Protein AF-A0A0K2RBE9-F1 (afdb_monomer)

Nearest PDB structures (foldseek):
  2m0o-assembly1_A  TM=8.212E-01  e=2.116E-02  Homo sapiens
  4a4h-assembly1_A  TM=7.450E-01  e=1.368E-01  Homo sapiens
  3pnw-assembly7_U  TM=8.003E-01  e=2.993E-01  Homo sapiens
  3pnw-assembly1_C  TM=7.784E-01  e=3.178E-01  Homo sapiens
  9bcu-assembly1_G  TM=6.528E-01  e=2.653E-01  Thermococcus kodakarensis

Solvent-accessible surface area (backbone atoms only — not comparable to full-atom values): 3958 Å² total; per-residue (Å²): 132,82,78,64,56,62,86,78,64,49,65,69,39,49,27,34,40,33,44,81,97,53,75,74,40,54,26,28,28,68,41,63,48,98,84,55,51,38,38,32,30,39,33,55,92,82,70,46,74,43,80,46,41,65,88,74,65,44,45,68,41,72,57,75,83,126

Secondary structure (DSSP, 8-state):
-----GGG--TT-EEEEE-TTS--EEEEEEEE-TTSSEEEEEETTT--EEEEEGGGT-EEEE----

Foldseek 3Di:
DPLPPLVVADQQFWKWKDAPPDDIFTFGFNDADPVSQWTWTQTPPPPGIDIDGNPNPMGIGGPDPD

Mea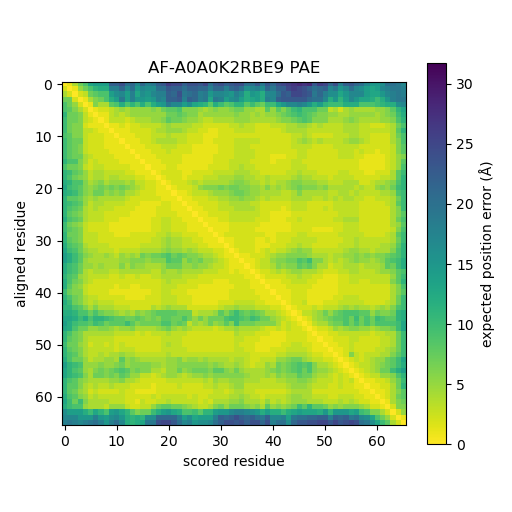n predicted aligned error: 5.2 Å

Radius of gyration: 10.8 Å; Cα contacts (8 Å, |Δi|>4): 121; chains: 1; bounding box: 23×22×28 Å

pLDDT: mean 84.89, std 13.18, range [39.06, 95.88]

Structure (mmCIF, N/CA/C/O backbone):
data_AF-A0A0K2RBE9-F1
#
_entry.id   AF-A0A0K2RBE9-F1
#
loop_
_atom_site.group_PDB
_atom_site.id
_atom_site.type_symbol
_atom_site.label_atom_id
_atom_site.label_alt_id
_atom_site.label_comp_id
_atom_site.label_asym_id
_atom_site.label_entity_id
_atom_site.label_seq_id
_atom_site.pdbx_PDB_ins_code
_atom_site.Cartn_x
_atom_site.Cartn_y
_atom_site.Cartn_z
_atom_site.occupancy
_atom_site.B_iso_or_equiv
_atom_site.auth_seq_id
_atom_site.auth_comp_id
_atom_site.auth_asym_id
_atom_site.auth_atom_id
_atom_site.pdbx_PDB_model_num
ATOM 1 N N . MET A 1 1 ? 11.088 14.636 6.266 1.00 41.19 1 MET A N 1
ATOM 2 C CA . MET A 1 1 ? 10.070 13.683 5.792 1.00 41.19 1 MET A CA 1
ATOM 3 C C . MET A 1 1 ? 10.593 13.181 4.470 1.00 41.19 1 MET A C 1
ATOM 5 O O . MET A 1 1 ? 10.518 13.912 3.492 1.00 41.19 1 MET A O 1
ATOM 9 N N . THR A 1 2 ? 11.315 12.065 4.491 1.00 46.97 2 THR A N 1
ATOM 10 C CA . THR A 1 2 ? 11.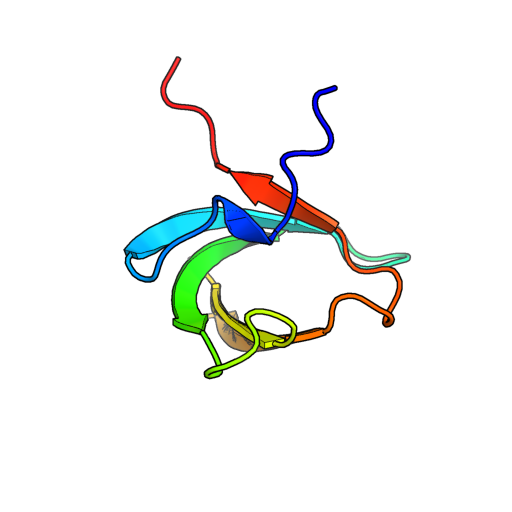808 11.450 3.262 1.00 46.97 2 THR A CA 1
ATOM 11 C C . THR A 1 2 ? 10.582 10.996 2.490 1.00 46.97 2 THR A C 1
ATOM 13 O O . THR A 1 2 ? 9.758 10.237 2.991 1.00 46.97 2 THR A O 1
ATOM 16 N N . TYR A 1 3 ? 10.400 11.596 1.323 1.00 53.00 3 TYR A N 1
ATOM 17 C CA . TYR A 1 3 ? 9.518 11.091 0.292 1.00 53.00 3 TYR A CA 1
ATOM 18 C C . TYR A 1 3 ? 10.218 9.820 -0.191 1.00 53.00 3 TYR A C 1
ATOM 20 O O . TYR A 1 3 ? 11.077 9.900 -1.059 1.00 53.00 3 TYR A O 1
ATOM 28 N N . ASP A 1 4 ? 10.040 8.708 0.529 1.00 57.47 4 ASP A N 1
ATOM 29 C CA . ASP A 1 4 ? 10.619 7.429 0.127 1.00 57.47 4 ASP A CA 1
ATOM 30 C C . ASP A 1 4 ? 10.048 7.131 -1.258 1.00 57.47 4 ASP A C 1
ATOM 32 O O . ASP A 1 4 ? 8.837 6.949 -1.416 1.00 57.47 4 ASP A O 1
ATOM 36 N N . ASP A 1 5 ? 10.917 7.214 -2.266 1.00 68.25 5 ASP A N 1
ATOM 37 C CA . ASP A 1 5 ? 10.536 6.986 -3.647 1.00 68.25 5 ASP A CA 1
ATOM 38 C C . ASP A 1 5 ? 9.886 5.604 -3.727 1.00 68.25 5 ASP A C 1
ATOM 40 O O . ASP A 1 5 ? 10.424 4.619 -3.212 1.00 68.25 5 ASP A O 1
ATOM 44 N N . TRP A 1 6 ? 8.717 5.536 -4.364 1.00 78.19 6 TRP A N 1
ATOM 45 C CA . TRP A 1 6 ? 7.903 4.324 -4.481 1.00 78.19 6 TRP A CA 1
ATOM 46 C C . TRP A 1 6 ? 8.732 3.116 -4.957 1.00 78.19 6 TRP A C 1
ATOM 48 O O . TRP A 1 6 ? 8.503 1.994 -4.520 1.00 78.19 6 TRP A O 1
ATOM 58 N N . ILE A 1 7 ? 9.783 3.365 -5.743 1.00 78.50 7 ILE A N 1
ATOM 59 C CA . ILE A 1 7 ? 10.775 2.388 -6.217 1.00 78.50 7 ILE A CA 1
ATOM 60 C C . ILE A 1 7 ? 11.488 1.574 -5.121 1.00 78.50 7 ILE A C 1
ATOM 62 O O . ILE A 1 7 ? 12.069 0.538 -5.434 1.00 78.50 7 ILE A O 1
ATOM 66 N N . TYR A 1 8 ? 11.498 2.022 -3.862 1.00 83.75 8 TYR A N 1
ATOM 67 C CA . TYR A 1 8 ? 12.139 1.300 -2.755 1.00 83.75 8 TYR A CA 1
ATOM 68 C C . TYR A 1 8 ? 11.166 0.459 -1.928 1.00 83.75 8 TYR A C 1
ATOM 70 O O . TYR A 1 8 ? 11.599 -0.241 -1.008 1.00 83.75 8 TYR A O 1
ATOM 78 N N . LEU A 1 9 ? 9.871 0.532 -2.233 1.00 86.94 9 LEU A N 1
ATOM 79 C CA . LEU A 1 9 ? 8.844 -0.255 -1.573 1.00 86.94 9 LEU A CA 1
ATOM 80 C C . LEU A 1 9 ? 8.697 -1.615 -2.252 1.00 86.94 9 LEU A C 1
ATOM 82 O O . LEU A 1 9 ? 8.711 -1.727 -3.475 1.00 86.94 9 LEU A O 1
ATOM 86 N N . ASN A 1 10 ? 8.552 -2.655 -1.438 1.00 90.38 10 ASN A N 1
ATOM 87 C CA . ASN A 1 10 ? 8.451 -4.036 -1.887 1.00 90.38 10 ASN A CA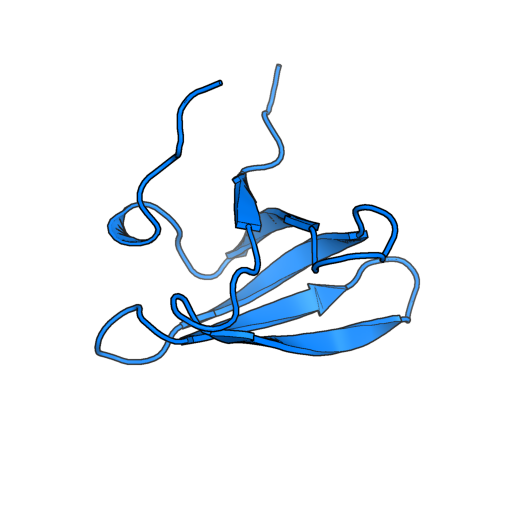 1
ATOM 88 C C . ASN A 1 10 ? 7.164 -4.679 -1.372 1.00 90.38 10 ASN A C 1
ATOM 90 O O . ASN A 1 10 ? 6.614 -4.285 -0.342 1.00 90.38 10 ASN A O 1
ATOM 94 N N . ALA A 1 11 ? 6.700 -5.718 -2.067 1.00 92.44 11 ALA A N 1
ATOM 95 C CA . ALA A 1 11 ? 5.649 -6.572 -1.533 1.00 92.44 11 ALA A CA 1
ATOM 96 C C . ALA A 1 11 ? 6.085 -7.144 -0.171 1.00 92.44 11 ALA A C 1
ATOM 98 O O . ALA A 1 11 ? 7.202 -7.639 -0.014 1.00 92.44 11 ALA A O 1
ATOM 99 N N . GLY A 1 12 ? 5.198 -7.045 0.814 1.00 92.19 12 GLY A N 1
ATOM 100 C CA . GLY A 1 12 ? 5.435 -7.378 2.214 1.00 92.19 12 GLY A CA 1
ATOM 101 C C . GLY A 1 12 ? 5.820 -6.191 3.103 1.00 92.19 12 GLY A C 1
ATOM 102 O O . GLY A 1 12 ? 5.753 -6.338 4.325 1.00 92.19 12 GLY A O 1
ATOM 103 N N . ASP A 1 13 ? 6.172 -5.025 2.548 1.00 91.81 13 ASP A N 1
ATOM 104 C CA . ASP A 1 13 ? 6.496 -3.852 3.364 1.00 91.81 13 ASP A CA 1
ATOM 105 C C . ASP A 1 13 ? 5.256 -3.318 4.096 1.00 91.81 13 ASP A C 1
ATOM 107 O O . ASP A 1 13 ? 4.186 -3.122 3.511 1.00 91.81 13 ASP A O 1
ATOM 111 N N . GLU A 1 14 ? 5.425 -3.035 5.387 1.00 93.44 14 GLU A N 1
ATOM 112 C CA . GLU A 1 14 ? 4.443 -2.307 6.187 1.00 93.44 14 GLU A CA 1
ATOM 113 C C . GLU A 1 14 ? 4.470 -0.826 5.803 1.00 93.44 14 GLU A C 1
ATOM 115 O O . GLU A 1 14 ? 5.520 -0.176 5.804 1.00 93.44 14 GLU A O 1
ATOM 120 N N . VAL A 1 15 ? 3.304 -0.272 5.491 1.00 92.50 15 VAL A N 1
ATOM 121 C CA . VAL A 1 15 ? 3.147 1.089 4.984 1.00 92.50 15 VAL A CA 1
ATOM 122 C C . VAL A 1 15 ? 1.976 1.815 5.633 1.00 92.50 15 VAL A C 1
ATOM 124 O O . VAL A 1 15 ? 1.044 1.234 6.185 1.00 92.50 15 VAL A O 1
ATOM 127 N N . VAL A 1 16 ? 2.003 3.135 5.526 1.00 93.00 16 VAL A N 1
ATOM 128 C CA . VAL A 1 16 ? 0.884 4.019 5.821 1.00 93.00 16 VAL A CA 1
ATOM 129 C C . VAL A 1 16 ? 0.488 4.716 4.528 1.00 93.00 16 VAL A C 1
ATOM 131 O O . VAL A 1 16 ? 1.291 5.429 3.925 1.00 93.00 16 VAL A O 1
ATOM 134 N N . VAL A 1 17 ? -0.759 4.512 4.110 1.00 91.12 17 VAL A N 1
ATOM 135 C CA . VAL A 1 17 ? -1.341 5.135 2.921 1.00 91.12 17 VAL A CA 1
ATOM 136 C C . VAL A 1 17 ? -2.147 6.354 3.336 1.00 91.12 17 VAL A C 1
ATOM 138 O O . VAL A 1 17 ? -3.088 6.262 4.123 1.00 91.12 17 VAL A O 1
ATOM 141 N N . GLN A 1 18 ? -1.810 7.503 2.768 1.00 91.31 18 GLN A N 1
ATOM 142 C CA . GLN A 1 18 ? -2.494 8.765 2.987 1.00 91.31 18 GLN A CA 1
ATOM 143 C C . GLN A 1 18 ? -3.113 9.234 1.668 1.00 91.31 18 GLN A C 1
ATOM 145 O O . GLN A 1 18 ? -2.414 9.714 0.778 1.00 91.31 18 GLN A O 1
ATOM 150 N N . ARG A 1 19 ? -4.439 9.106 1.545 1.00 88.50 19 ARG A N 1
ATOM 151 C CA . ARG A 1 19 ? -5.204 9.660 0.414 1.00 88.50 19 ARG A CA 1
ATOM 152 C C . ARG A 1 19 ? -5.628 11.097 0.693 1.00 88.50 19 ARG A C 1
ATOM 154 O O . ARG A 1 19 ? -5.794 11.482 1.853 1.00 88.50 19 ARG A O 1
ATOM 161 N N . LEU A 1 20 ? -5.848 11.879 -0.360 1.00 86.06 20 LEU A N 1
ATOM 162 C CA . LEU A 1 20 ? -6.300 13.261 -0.226 1.00 86.06 20 LEU A CA 1
ATOM 163 C C . LEU A 1 20 ? -7.639 13.329 0.533 1.00 86.06 20 LEU A C 1
ATOM 165 O O . LEU A 1 20 ? -8.620 12.694 0.153 1.00 86.06 20 LEU A O 1
ATOM 169 N N . GLY A 1 21 ? -7.676 14.092 1.629 1.00 86.12 21 GLY A N 1
ATOM 170 C CA . GLY A 1 21 ? -8.892 14.298 2.428 1.00 86.12 21 GLY A CA 1
ATOM 171 C C . GLY A 1 21 ? -9.358 13.091 3.255 1.00 86.12 21 GLY A C 1
ATOM 172 O O . GLY A 1 21 ? -10.473 13.111 3.771 1.00 86.12 21 GLY A O 1
ATOM 173 N N . GLN A 1 22 ? -8.544 12.042 3.389 1.00 88.00 22 GLN A N 1
ATOM 174 C CA . GLN A 1 22 ? -8.817 10.889 4.255 1.00 88.00 22 GLN A CA 1
ATOM 175 C C . GLN A 1 22 ? -7.836 10.856 5.434 1.00 88.00 22 GLN A C 1
ATOM 177 O O . GLN A 1 22 ? -6.809 11.523 5.380 1.00 88.00 22 GLN A O 1
ATOM 182 N N . PRO A 1 23 ? -8.109 10.124 6.523 1.00 89.44 23 PRO A N 1
ATOM 183 C CA . PRO A 1 23 ? -7.081 9.838 7.519 1.00 89.44 23 PRO A CA 1
ATOM 184 C C . PRO A 1 23 ? -6.023 8.868 6.955 1.00 89.44 23 PRO A C 1
ATOM 186 O O . PRO A 1 23 ? -6.342 8.085 6.055 1.00 89.44 23 PRO A O 1
ATOM 189 N N . PRO A 1 24 ? -4.792 8.872 7.495 1.00 91.19 24 PRO A N 1
ATOM 190 C CA . PRO A 1 24 ? -3.772 7.899 7.129 1.00 91.19 24 PRO A CA 1
ATOM 191 C C . PRO A 1 24 ? -4.205 6.499 7.569 1.00 91.19 24 PRO A C 1
ATOM 193 O O . PRO A 1 24 ? -4.689 6.304 8.688 1.00 91.19 24 PRO A O 1
ATOM 196 N N . LEU A 1 25 ? -4.039 5.524 6.681 1.00 92.81 25 LEU A N 1
ATOM 197 C CA . LEU A 1 25 ? -4.453 4.143 6.890 1.00 92.81 25 LEU A CA 1
ATOM 198 C C . LEU A 1 25 ? -3.230 3.223 6.877 1.00 92.81 25 LEU A C 1
ATOM 200 O O . LEU A 1 25 ? -2.533 3.174 5.864 1.00 92.81 2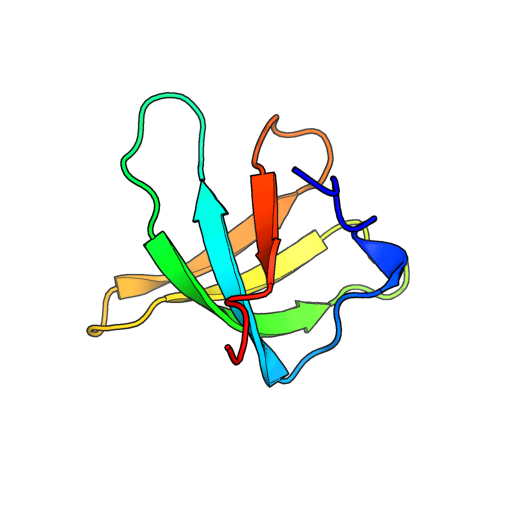5 LEU A O 1
ATOM 204 N N . PRO A 1 26 ? -2.962 2.489 7.968 1.00 93.69 26 PRO A N 1
ATOM 205 C CA . PRO A 1 26 ? -1.883 1.517 7.989 1.00 93.69 26 PRO A CA 1
ATOM 206 C C . PRO A 1 26 ? -2.282 0.265 7.193 1.00 93.69 26 PRO A C 1
ATOM 208 O O . PRO A 1 26 ? -3.444 -0.162 7.211 1.00 93.69 26 PRO A O 1
ATOM 211 N N . GLY A 1 27 ? -1.313 -0.334 6.516 1.00 94.12 27 GLY A N 1
ATOM 212 C CA . GLY A 1 27 ? -1.484 -1.560 5.749 1.00 94.12 27 GLY A CA 1
ATOM 213 C C . GLY A 1 27 ? -0.153 -2.186 5.361 1.00 94.12 27 GLY A C 1
ATOM 214 O O . GLY A 1 27 ? 0.907 -1.693 5.731 1.00 94.12 27 GLY A O 1
ATOM 215 N N . GLN A 1 28 ? -0.229 -3.253 4.582 1.00 95.31 28 GLN A N 1
ATOM 216 C CA . GLN A 1 28 ? 0.919 -3.949 4.019 1.00 95.31 28 GLN A CA 1
ATOM 217 C C . GLN A 1 28 ? 0.814 -3.943 2.500 1.00 95.31 28 GLN A C 1
ATOM 219 O O . GLN A 1 28 ? -0.280 -4.130 1.961 1.00 95.31 28 GLN A O 1
ATOM 224 N N . ILE A 1 29 ? 1.924 -3.746 1.795 1.00 94.12 29 ILE A N 1
ATOM 225 C CA . ILE A 1 29 ? 1.940 -3.944 0.345 1.00 94.12 29 ILE A CA 1
ATOM 226 C C . ILE A 1 29 ? 1.766 -5.433 0.069 1.00 94.12 29 ILE A C 1
ATOM 228 O O . ILE A 1 29 ? 2.590 -6.252 0.453 1.00 94.12 29 ILE A O 1
ATOM 232 N N . ASP A 1 30 ? 0.679 -5.777 -0.599 1.00 94.81 30 ASP A N 1
ATOM 233 C CA . ASP A 1 30 ? 0.352 -7.140 -0.996 1.00 94.81 30 ASP A CA 1
ATOM 234 C C . ASP A 1 30 ? 0.946 -7.462 -2.375 1.00 94.81 30 ASP A C 1
ATOM 236 O O . ASP A 1 30 ? 1.510 -8.532 -2.581 1.00 94.81 30 ASP A O 1
ATOM 240 N N . GLU A 1 31 ? 0.881 -6.510 -3.308 1.00 94.12 31 GLU A N 1
ATOM 241 C CA . GLU A 1 31 ? 1.380 -6.682 -4.674 1.00 94.12 31 GLU A CA 1
ATOM 242 C C . GLU A 1 31 ? 1.805 -5.343 -5.277 1.00 94.12 31 GLU A C 1
ATOM 244 O O . GLU A 1 31 ? 1.270 -4.284 -4.935 1.00 94.12 31 GLU A O 1
ATOM 249 N N . ILE A 1 32 ? 2.751 -5.412 -6.207 1.00 92.62 32 ILE A N 1
ATOM 250 C CA . ILE A 1 32 ? 3.265 -4.285 -6.978 1.00 92.62 32 ILE A CA 1
ATOM 251 C C . ILE A 1 32 ? 3.199 -4.679 -8.455 1.00 92.62 32 ILE A C 1
ATOM 253 O O . ILE A 1 32 ? 3.544 -5.812 -8.796 1.00 92.62 32 ILE A O 1
ATOM 257 N N . ASN A 1 33 ? 2.737 -3.783 -9.331 1.00 91.06 33 ASN A N 1
ATOM 258 C CA . ASN A 1 33 ? 2.796 -4.039 -10.774 1.00 91.06 33 ASN A CA 1
ATOM 259 C C . ASN A 1 33 ? 4.243 -3.997 -11.299 1.00 91.06 33 ASN A C 1
ATOM 261 O O . ASN A 1 33 ? 5.134 -3.462 -10.652 1.00 91.06 33 ASN A O 1
ATOM 265 N N . GLU A 1 34 ? 4.477 -4.520 -12.504 1.00 85.25 34 GLU A N 1
ATOM 266 C CA . GLU A 1 34 ? 5.828 -4.640 -13.083 1.00 85.25 34 GLU A CA 1
ATOM 267 C C . GLU A 1 34 ? 6.600 -3.308 -13.140 1.00 85.25 34 GLU A C 1
ATOM 269 O O . GLU A 1 34 ? 7.813 -3.296 -12.943 1.00 85.25 34 GLU A O 1
ATOM 274 N N . ASP A 1 35 ? 5.896 -2.190 -13.340 1.00 84.44 35 ASP A N 1
ATOM 275 C CA . ASP A 1 35 ? 6.486 -0.850 -13.440 1.00 84.44 35 ASP A CA 1
ATOM 276 C C . ASP A 1 35 ? 6.539 -0.075 -12.106 1.00 84.44 35 ASP A C 1
ATOM 278 O O . ASP A 1 35 ? 6.912 1.095 -12.100 1.00 84.44 35 ASP A O 1
ATOM 282 N N . ALA A 1 36 ? 6.134 -0.681 -10.983 1.00 81.94 36 ALA A N 1
ATOM 283 C CA . ALA A 1 36 ? 6.088 -0.065 -9.647 1.00 81.94 36 ALA A CA 1
ATOM 284 C C . ALA A 1 36 ? 5.259 1.236 -9.523 1.00 81.94 36 ALA A C 1
ATOM 286 O O . ALA A 1 36 ? 5.443 2.018 -8.593 1.00 81.94 36 ALA A O 1
ATOM 287 N N . THR A 1 37 ? 4.303 1.446 -10.427 1.00 85.31 37 THR A N 1
ATOM 288 C CA . THR A 1 37 ? 3.398 2.609 -10.439 1.00 85.31 37 THR A CA 1
ATOM 289 C C . THR A 1 37 ? 2.083 2.357 -9.701 1.00 85.31 37 THR A C 1
ATOM 291 O O . THR A 1 37 ? 1.368 3.301 -9.348 1.00 85.31 37 THR A O 1
ATOM 294 N N . ILE A 1 38 ? 1.739 1.085 -9.475 1.00 90.50 38 ILE A N 1
ATOM 295 C CA . ILE A 1 38 ? 0.530 0.642 -8.784 1.00 90.50 38 ILE A CA 1
ATOM 296 C C . ILE A 1 38 ? 0.921 -0.279 -7.636 1.00 90.50 38 ILE A C 1
ATOM 298 O O . ILE A 1 38 ? 1.546 -1.321 -7.843 1.00 90.50 38 ILE A O 1
ATOM 302 N N . PHE A 1 39 ? 0.454 0.068 -6.440 1.00 92.62 39 PHE A N 1
ATOM 303 C CA . PHE A 1 39 ? 0.525 -0.792 -5.268 1.00 92.62 39 PHE A CA 1
ATOM 304 C C . PHE A 1 39 ? -0.858 -1.260 -4.868 1.00 92.62 39 PHE A C 1
ATOM 306 O O . PHE A 1 39 ? -1.792 -0.465 -4.718 1.00 92.62 39 PHE A O 1
ATOM 313 N N . TRP A 1 40 ? -0.976 -2.552 -4.609 1.00 94.69 40 TRP A N 1
ATOM 314 C CA . TRP A 1 40 ? -2.092 -3.076 -3.853 1.00 94.69 40 TRP A CA 1
ATOM 315 C C . TRP A 1 40 ? -1.692 -3.175 -2.395 1.00 94.69 40 TRP A C 1
ATOM 317 O O . TRP A 1 40 ? -0.749 -3.875 -2.044 1.00 94.69 40 TRP A O 1
ATOM 327 N N . VAL A 1 41 ? -2.432 -2.474 -1.546 1.00 94.69 41 VAL A N 1
ATOM 328 C CA . VAL A 1 41 ? -2.186 -2.427 -0.110 1.00 94.69 41 VAL A CA 1
ATOM 329 C C . VAL A 1 41 ? -3.335 -3.118 0.602 1.00 94.69 41 VAL A C 1
ATOM 331 O O . VAL A 1 41 ? -4.495 -2.714 0.477 1.00 94.69 41 VAL A O 1
ATOM 334 N N . LEU A 1 42 ? -3.019 -4.159 1.362 1.00 95.88 42 LEU A N 1
ATOM 335 C CA . LEU A 1 42 ? -3.949 -4.770 2.295 1.00 95.88 42 LEU A CA 1
ATOM 336 C C . LEU A 1 42 ? -4.006 -3.905 3.554 1.00 95.88 42 LEU A C 1
ATOM 338 O O . LEU A 1 42 ? -3.032 -3.787 4.292 1.00 95.88 42 LEU A O 1
ATOM 342 N N . LEU A 1 43 ? -5.146 -3.265 3.790 1.00 94.31 43 LEU A N 1
ATOM 343 C CA . LEU A 1 43 ? -5.328 -2.407 4.949 1.00 94.31 43 LEU A CA 1
ATOM 344 C C . LEU A 1 43 ? -5.552 -3.238 6.211 1.00 94.31 43 LEU A C 1
ATOM 346 O O . LEU A 1 43 ? -6.345 -4.187 6.231 1.00 94.31 43 LEU A O 1
ATOM 350 N N . HIS A 1 44 ? -4.925 -2.803 7.300 1.00 92.31 44 HIS A N 1
ATOM 351 C CA . HIS A 1 44 ? -5.104 -3.422 8.607 1.00 92.31 44 HIS A CA 1
ATOM 352 C C . HIS A 1 44 ? -6.539 -3.252 9.132 1.00 92.31 44 HIS A C 1
ATOM 354 O O . HIS A 1 44 ? -7.333 -2.434 8.652 1.00 92.31 44 HIS A O 1
ATOM 360 N N . CYS A 1 45 ? -6.883 -4.042 10.153 1.00 86.06 45 CYS A N 1
ATOM 361 C CA . CYS A 1 45 ? -8.199 -4.043 10.806 1.00 86.06 45 CYS A CA 1
ATOM 362 C C . CYS A 1 45 ? -9.373 -4.424 9.882 1.00 86.06 45 CYS A C 1
ATOM 364 O O . CYS A 1 45 ? -10.481 -3.915 10.049 1.00 86.06 45 CYS A O 1
ATOM 366 N N . GLY A 1 46 ? -9.143 -5.309 8.905 1.00 83.12 46 GLY A N 1
ATOM 367 C CA . GLY A 1 46 ? -10.209 -5.867 8.062 1.00 83.12 46 GLY A CA 1
ATOM 368 C C . GLY A 1 46 ? -10.814 -4.873 7.068 1.00 83.12 46 GLY A C 1
ATOM 369 O O . GLY A 1 46 ? -11.931 -5.073 6.602 1.00 83.12 46 GLY A O 1
ATOM 370 N N . ARG A 1 47 ? -10.088 -3.801 6.730 1.00 86.19 47 ARG A N 1
ATOM 371 C CA . ARG A 1 47 ? -10.549 -2.754 5.800 1.00 86.19 47 ARG A CA 1
ATOM 372 C C . ARG A 1 47 ? -10.389 -3.129 4.321 1.00 86.19 47 ARG A C 1
ATOM 374 O O . ARG A 1 47 ? -10.668 -2.310 3.449 1.00 86.19 47 ARG A O 1
ATOM 381 N N . GLY A 1 48 ? -9.989 -4.369 4.046 1.00 91.75 48 GLY A N 1
ATOM 382 C CA . GLY A 1 48 ? -9.851 -4.915 2.702 1.00 91.75 48 GLY A CA 1
ATOM 383 C C . GLY A 1 48 ? -8.582 -4.456 1.989 1.00 91.75 48 GLY A C 1
ATOM 384 O O . GLY A 1 48 ? -7.658 -3.921 2.598 1.00 91.75 48 GLY A O 1
ATOM 385 N N . ARG A 1 49 ? -8.540 -4.702 0.679 1.00 93.69 49 ARG A N 1
ATOM 386 C CA . ARG A 1 49 ? -7.424 -4.354 -0.206 1.00 93.69 49 ARG A CA 1
ATOM 387 C C . ARG A 1 49 ? -7.768 -3.078 -0.962 1.00 93.69 49 ARG A C 1
ATOM 389 O O . ARG A 1 49 ? -8.866 -2.962 -1.507 1.00 93.69 49 ARG A O 1
ATOM 396 N N . ILE A 1 50 ? -6.834 -2.140 -1.021 1.00 92.75 50 ILE A N 1
ATOM 397 C CA . ILE A 1 50 ? -6.950 -0.932 -1.834 1.00 92.75 50 ILE A CA 1
ATOM 398 C C . ILE A 1 50 ? -5.877 -0.917 -2.912 1.00 92.75 50 ILE A C 1
ATOM 400 O O . ILE A 1 50 ? -4.779 -1.418 -2.712 1.00 92.75 50 ILE A O 1
ATOM 404 N N . MET A 1 51 ? -6.201 -0.307 -4.044 1.00 92.69 51 MET A N 1
ATOM 405 C CA . MET A 1 51 ? -5.233 0.020 -5.083 1.00 92.69 51 MET A CA 1
ATOM 406 C C . MET A 1 51 ? -4.792 1.473 -4.901 1.00 92.69 51 MET A C 1
ATOM 408 O O . MET A 1 51 ? -5.630 2.351 -4.665 1.00 92.69 51 MET A O 1
ATOM 412 N N . VAL A 1 52 ? -3.494 1.726 -4.984 1.00 91.12 52 VAL A N 1
ATOM 413 C CA . VAL A 1 52 ? -2.893 3.055 -4.894 1.00 91.12 52 VAL A CA 1
ATOM 414 C C . VAL A 1 52 ? -2.062 3.271 -6.148 1.00 91.12 52 VAL A C 1
ATOM 416 O O . VAL A 1 52 ? -1.275 2.407 -6.519 1.00 91.12 52 VAL A O 1
ATOM 419 N N . TYR A 1 53 ? -2.270 4.407 -6.804 1.00 88.38 53 TYR A N 1
ATOM 420 C CA . TYR A 1 53 ? -1.561 4.786 -8.019 1.00 88.38 53 TYR A CA 1
ATOM 421 C C . TYR A 1 53 ? -0.722 6.029 -7.750 1.00 88.38 53 TYR A C 1
ATOM 423 O O . TYR A 1 53 ? -1.212 6.965 -7.114 1.00 88.38 53 TYR A O 1
ATOM 431 N N . GLU A 1 54 ? 0.515 6.044 -8.243 1.00 82.31 54 GLU A N 1
ATOM 432 C CA . GLU A 1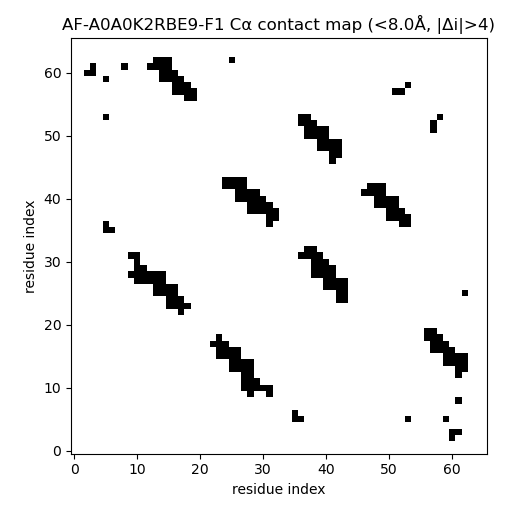 54 ? 1.488 7.110 -7.969 1.00 82.31 54 GLU A CA 1
ATOM 433 C C . GLU A 1 54 ? 0.943 8.507 -8.316 1.00 82.31 54 GLU A C 1
ATOM 435 O O . GLU A 1 54 ? 1.099 9.464 -7.558 1.00 82.31 54 GLU A O 1
ATOM 440 N N . HIS A 1 55 ? 0.203 8.623 -9.421 1.00 82.88 55 HIS A N 1
ATOM 441 C CA . HIS A 1 55 ? -0.310 9.909 -9.901 1.00 82.88 55 HIS A CA 1
ATOM 442 C C . HIS A 1 55 ? -1.690 10.305 -9.347 1.00 82.88 55 HIS A C 1
ATOM 444 O O . HIS A 1 55 ? -2.216 11.349 -9.725 1.00 82.88 55 HIS A O 1
ATOM 450 N N . ASP A 1 56 ? -2.286 9.521 -8.442 1.00 84.06 56 ASP A N 1
ATOM 451 C CA . ASP A 1 56 ? -3.580 9.850 -7.809 1.00 84.06 56 ASP A CA 1
ATOM 452 C C . ASP A 1 56 ? -3.442 10.890 -6.672 1.00 84.06 56 ASP A C 1
ATOM 454 O O . ASP A 1 56 ? -4.413 11.275 -6.025 1.00 84.06 56 ASP A O 1
ATOM 458 N N . GLY A 1 57 ? -2.219 11.355 -6.388 1.00 81.81 57 GLY A N 1
ATOM 459 C CA . GLY A 1 57 ? -1.944 12.243 -5.251 1.00 81.81 57 GLY A CA 1
ATOM 460 C C . GLY A 1 57 ? -2.000 11.525 -3.898 1.00 81.81 57 GLY A C 1
ATOM 461 O O . GLY A 1 57 ? -2.023 12.166 -2.846 1.00 81.81 57 GLY A O 1
ATOM 462 N N . SER A 1 58 ? -2.023 10.192 -3.924 1.00 86.38 58 SER A N 1
ATOM 463 C CA . SER A 1 58 ? -1.867 9.348 -2.749 1.00 86.38 58 SER A CA 1
ATOM 464 C C . SER A 1 58 ? -0.399 9.299 -2.325 1.0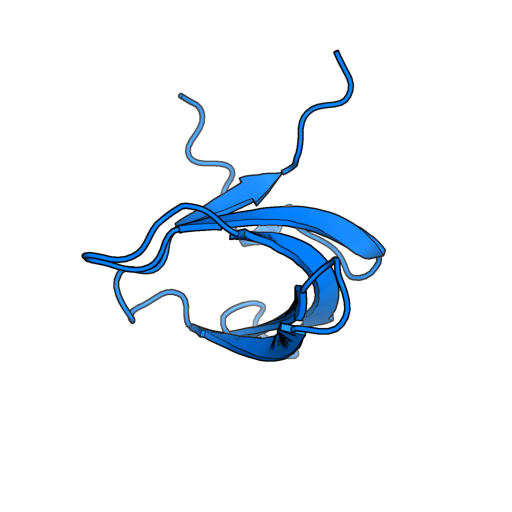0 86.38 58 SER A C 1
ATOM 466 O O . SER A 1 58 ? 0.498 9.225 -3.158 1.00 86.38 58 SER A O 1
ATOM 468 N N . VAL A 1 59 ? -0.150 9.306 -1.018 1.00 87.38 59 VAL A N 1
ATOM 469 C CA . VAL A 1 59 ? 1.195 9.162 -0.453 1.00 87.38 59 VAL A CA 1
ATOM 470 C C . VAL A 1 59 ? 1.291 7.811 0.243 1.00 87.38 59 VAL A C 1
ATOM 472 O O . VAL A 1 59 ? 0.431 7.475 1.059 1.00 87.38 59 VAL A O 1
ATOM 475 N N . VAL A 1 60 ? 2.335 7.045 -0.067 1.00 88.50 60 VAL A N 1
ATOM 476 C CA . VAL A 1 60 ? 2.651 5.773 0.591 1.00 88.50 60 VAL A CA 1
ATOM 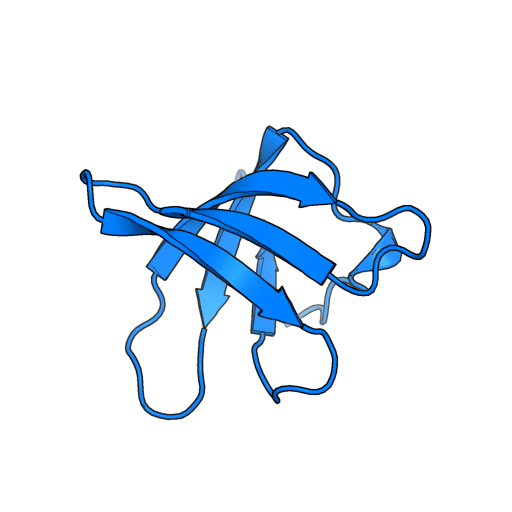477 C C . VAL A 1 60 ? 3.979 5.948 1.312 1.00 88.50 60 VAL A C 1
ATOM 479 O O . VAL A 1 60 ? 4.970 6.332 0.704 1.00 88.50 60 VAL A O 1
ATOM 482 N N . MET A 1 61 ? 3.985 5.729 2.624 1.00 88.56 61 MET A N 1
ATOM 483 C CA . MET A 1 61 ? 5.176 5.863 3.466 1.00 88.56 61 MET A CA 1
ATOM 484 C C . MET A 1 61 ? 5.441 4.539 4.156 1.00 88.56 61 MET A C 1
ATOM 486 O O . MET A 1 61 ? 4.512 3.962 4.718 1.00 88.56 61 MET A O 1
ATOM 490 N N . ARG A 1 62 ? 6.693 4.076 4.180 1.00 88.56 62 ARG A N 1
ATOM 491 C CA . ARG A 1 62 ? 7.050 2.900 4.979 1.00 88.56 62 ARG A CA 1
ATOM 492 C C . ARG A 1 62 ? 6.760 3.176 6.454 1.00 88.56 62 ARG A C 1
ATOM 494 O O . ARG A 1 62 ? 7.156 4.214 6.988 1.00 88.56 62 ARG A O 1
ATOM 501 N N . ALA A 1 63 ? 6.054 2.261 7.109 1.00 83.81 63 ALA A N 1
ATOM 502 C CA . ALA A 1 63 ? 5.859 2.313 8.546 1.00 83.81 63 ALA A CA 1
ATOM 503 C C . ALA A 1 63 ? 7.224 2.042 9.189 1.00 83.81 63 ALA A C 1
ATOM 505 O O . ALA A 1 63 ? 7.732 0.924 9.163 1.00 83.81 63 ALA A O 1
ATOM 506 N N . GLY A 1 64 ? 7.880 3.101 9.665 1.00 71.12 64 GLY A N 1
ATOM 507 C CA . GLY A 1 64 ? 9.218 2.998 10.230 1.00 71.12 64 GLY A CA 1
ATOM 508 C C . GLY A 1 64 ? 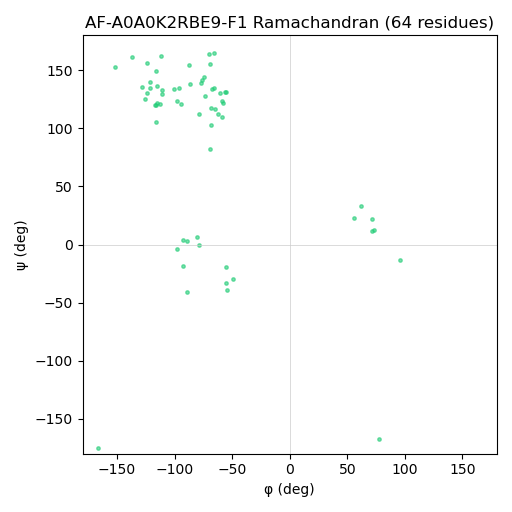9.251 2.026 11.408 1.00 71.12 64 GLY A C 1
ATOM 509 O O . GLY A 1 64 ? 8.568 2.233 12.409 1.00 71.12 64 GLY A O 1
ATOM 510 N N . HIS A 1 65 ? 10.097 1.003 11.295 1.00 46.12 65 HIS A N 1
ATOM 511 C CA . HIS A 1 65 ? 10.765 0.416 12.448 1.00 46.12 65 HIS A CA 1
ATOM 512 C C . HIS A 1 65 ? 11.635 1.533 13.050 1.00 46.12 65 HIS A C 1
ATOM 514 O O . HIS A 1 65 ? 12.549 2.029 12.389 1.00 46.12 65 HIS A O 1
ATOM 520 N N . SER A 1 66 ? 11.265 1.990 14.245 1.00 39.06 66 SER A N 1
ATOM 521 C CA . SER A 1 66 ? 12.079 2.863 15.102 1.00 39.06 66 SER A CA 1
ATOM 522 C C . SER A 1 66 ? 13.441 2.258 15.408 1.00 39.06 66 SER A C 1
ATOM 524 O O . SER A 1 66 ? 13.462 1.026 15.640 1.00 39.06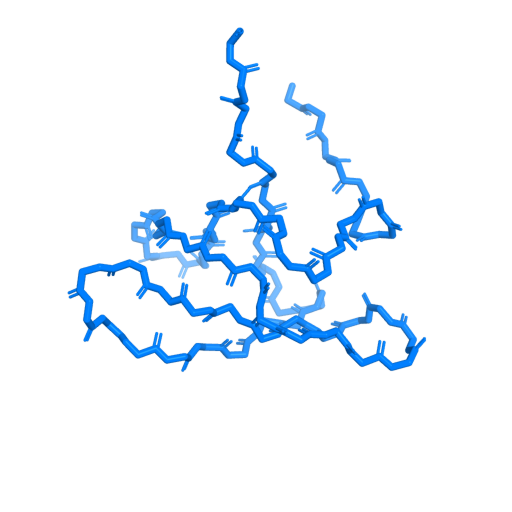 66 SER A O 1
#

Sequence (66 aa):
MTYDDWIYLNAGDEVVVQRLGQPPLPGQIDEINEDATIFWVLLHCGRGRIMVYEHDGSVVMRAGHS